Protein AF-A0A953K4L0-F1 (afdb_monomer)

Solvent-accessible surface area (backbone atoms only — not comparable to full-atom values): 3710 Å² total; per-residue (Å²): 129,53,62,85,36,67,72,41,46,52,7,21,58,70,73,70,49,75,47,90,61,42,43,68,67,63,49,53,56,50,51,54,53,54,55,53,52,56,53,56,62,71,73,45,83,75,79,75,80,81,79,75,83,80,82,82,86,130

Foldseek 3Di:
DALPPCVALNVCVNVVHDDPNRHPVVVVVVVVVVVVVVVVVVPDDDPDDPDDDDDDDD

Structure (mmCIF, N/CA/C/O backbone):
data_AF-A0A953K4L0-F1
#
_entry.id   AF-A0A953K4L0-F1
#
loop_
_atom_site.group_PDB
_atom_site.id
_atom_site.type_symbol
_atom_site.label_atom_id
_atom_site.label_alt_id
_atom_site.label_comp_id
_atom_site.label_asym_id
_atom_site.label_entity_id
_atom_site.label_seq_id
_atom_site.pdbx_PDB_ins_code
_atom_site.Cartn_x
_atom_site.Cartn_y
_atom_site.Cartn_z
_atom_site.occupancy
_atom_site.B_iso_or_equiv
_atom_site.auth_seq_id
_atom_site.auth_comp_id
_atom_site.auth_asym_id
_atom_site.auth_atom_id
_atom_site.pdbx_PDB_model_num
ATOM 1 N N . MET A 1 1 ? -0.857 -3.454 -16.342 1.00 76.00 1 MET A N 1
ATOM 2 C CA . MET A 1 1 ? 0.605 -3.379 -16.097 1.00 76.00 1 MET A CA 1
ATOM 3 C C . MET A 1 1 ? 1.067 -4.569 -15.256 1.00 76.00 1 MET A C 1
ATOM 5 O O . MET A 1 1 ? 0.471 -4.852 -14.217 1.00 76.00 1 MET A O 1
ATOM 9 N N . GLY A 1 2 ? 2.061 -5.317 -15.745 1.00 92.38 2 GLY A N 1
ATOM 10 C CA . GLY A 1 2 ? 2.555 -6.562 -15.138 1.00 92.38 2 GLY A CA 1
ATOM 11 C C . GLY A 1 2 ? 3.546 -6.355 -13.985 1.00 92.38 2 GLY A C 1
ATOM 12 O O . GLY A 1 2 ? 3.772 -5.236 -13.533 1.00 92.38 2 GLY A O 1
ATOM 13 N N . ARG A 1 3 ? 4.158 -7.446 -13.501 1.00 94.38 3 ARG A N 1
ATOM 14 C CA . ARG A 1 3 ? 5.196 -7.386 -12.448 1.00 94.38 3 ARG A CA 1
ATOM 15 C C . ARG A 1 3 ? 6.501 -6.737 -12.940 1.00 94.38 3 ARG A C 1
ATOM 17 O O . ARG A 1 3 ? 7.203 -6.136 -12.137 1.00 94.38 3 ARG A O 1
ATOM 24 N N . GLY A 1 4 ? 6.785 -6.814 -14.244 1.00 95.44 4 GLY A N 1
ATOM 25 C CA . GLY A 1 4 ? 7.977 -6.217 -14.861 1.00 95.44 4 GLY A CA 1
ATOM 26 C C . GLY A 1 4 ? 7.938 -4.689 -14.975 1.00 95.44 4 GLY A C 1
ATOM 27 O O . GLY A 1 4 ? 8.982 -4.049 -15.081 1.00 95.44 4 GLY A O 1
ATOM 28 N N . ASP A 1 5 ? 6.754 -4.076 -14.888 1.00 95.75 5 ASP A N 1
ATOM 29 C CA . ASP A 1 5 ? 6.627 -2.621 -14.941 1.00 95.75 5 ASP A CA 1
ATOM 30 C C . ASP A 1 5 ? 6.950 -1.988 -13.581 1.00 95.75 5 ASP A C 1
ATOM 32 O O . ASP A 1 5 ? 6.102 -1.904 -12.683 1.00 95.75 5 ASP A O 1
ATOM 36 N N . LYS A 1 6 ? 8.179 -1.475 -13.469 1.00 94.38 6 LYS A N 1
ATOM 37 C CA . LYS A 1 6 ? 8.750 -0.852 -12.264 1.00 94.38 6 LYS A CA 1
ATOM 38 C C . LYS A 1 6 ? 8.081 0.472 -11.863 1.00 94.38 6 LYS A C 1
ATOM 40 O O . LYS A 1 6 ? 8.329 0.936 -10.744 1.00 94.38 6 LYS A O 1
ATOM 45 N N . LYS A 1 7 ? 7.279 1.095 -12.733 1.00 94.38 7 LYS A N 1
ATOM 46 C CA . LYS A 1 7 ? 6.537 2.334 -12.436 1.00 94.38 7 LYS A CA 1
ATOM 47 C C . LYS A 1 7 ? 5.144 2.029 -11.889 1.00 94.38 7 LYS A C 1
ATOM 49 O O . LYS A 1 7 ? 4.655 2.761 -11.027 1.00 94.38 7 LYS A O 1
ATOM 54 N N . SER A 1 8 ? 4.543 0.919 -12.313 1.00 96.12 8 SER A N 1
ATOM 55 C CA . SER A 1 8 ? 3.246 0.475 -11.805 1.00 96.12 8 SER A CA 1
ATOM 56 C C . SER A 1 8 ? 3.277 0.087 -10.323 1.00 96.12 8 SER A C 1
ATOM 58 O O . SER A 1 8 ? 4.291 -0.348 -9.768 1.00 96.12 8 SER A O 1
ATOM 60 N N . LYS A 1 9 ? 2.109 0.142 -9.674 1.00 95.75 9 LYS A N 1
ATOM 61 C CA . LYS A 1 9 ? 1.939 -0.358 -8.303 1.00 95.75 9 LYS A CA 1
ATOM 62 C C . LYS A 1 9 ? 2.334 -1.837 -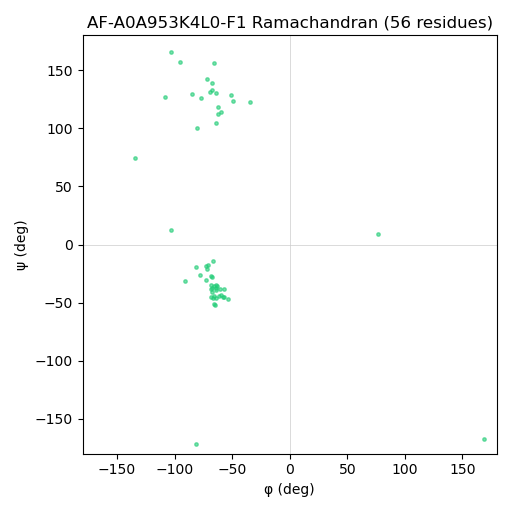8.179 1.00 95.75 9 LYS A C 1
ATOM 64 O O . LYS A 1 9 ? 2.940 -2.213 -7.179 1.00 95.75 9 LYS A O 1
ATOM 69 N N . LYS A 1 10 ? 2.026 -2.663 -9.190 1.00 96.75 10 LYS A N 1
ATOM 70 C CA . LYS A 1 10 ? 2.302 -4.111 -9.188 1.00 96.75 10 LYS A CA 1
ATOM 71 C C . LYS A 1 10 ? 3.802 -4.402 -9.250 1.00 96.75 10 LYS A C 1
ATOM 73 O O . LYS A 1 10 ? 4.287 -5.188 -8.439 1.00 96.75 10 LYS A O 1
ATOM 78 N N . GLY A 1 11 ? 4.553 -3.726 -10.118 1.00 97.50 11 GLY A N 1
ATOM 79 C CA . GLY A 1 11 ? 6.009 -3.893 -10.159 1.00 97.50 11 GLY A CA 1
ATOM 80 C C . GLY A 1 11 ? 6.734 -3.256 -8.974 1.00 97.50 11 GLY A C 1
ATOM 81 O O . GLY A 1 11 ? 7.721 -3.810 -8.498 1.00 97.50 11 GLY A O 1
ATOM 82 N N . LYS A 1 12 ? 6.212 -2.166 -8.391 1.00 96.25 12 LYS A N 1
ATOM 83 C CA . LYS A 1 12 ? 6.718 -1.636 -7.107 1.00 96.25 12 LYS A CA 1
ATOM 84 C C . LYS A 1 12 ? 6.520 -2.618 -5.945 1.00 96.25 12 LYS A C 1
ATOM 86 O O . LYS A 1 12 ? 7.371 -2.687 -5.059 1.00 96.25 12 LYS A O 1
ATOM 91 N N . ILE A 1 13 ? 5.417 -3.373 -5.931 1.00 95.81 13 ILE A N 1
ATOM 92 C CA . ILE A 1 13 ? 5.201 -4.460 -4.962 1.00 95.81 13 ILE A CA 1
ATOM 93 C C . ILE A 1 13 ? 6.234 -5.563 -5.182 1.00 95.81 13 ILE A C 1
ATOM 95 O O . ILE A 1 13 ? 6.947 -5.891 -4.242 1.00 95.81 13 ILE A O 1
ATOM 99 N N . TRP A 1 14 ? 6.361 -6.054 -6.417 1.00 97.12 14 TRP A N 1
ATOM 100 C CA . TRP A 1 14 ? 7.270 -7.152 -6.754 1.00 97.12 14 TRP A CA 1
ATOM 101 C C . TRP A 1 14 ? 8.745 -6.818 -6.480 1.00 97.12 14 TRP A C 1
ATOM 103 O O . TRP A 1 14 ? 9.434 -7.602 -5.844 1.00 97.12 14 TRP A O 1
ATOM 113 N N . LYS A 1 15 ? 9.207 -5.616 -6.854 1.00 96.44 15 LYS A N 1
ATOM 114 C CA . LYS A 1 15 ? 10.573 -5.142 -6.559 1.00 96.44 15 LYS A CA 1
ATOM 115 C C . LYS A 1 15 ? 10.796 -4.829 -5.067 1.00 96.44 15 LYS A C 1
ATOM 117 O O . LYS A 1 15 ? 11.927 -4.638 -4.645 1.00 96.44 15 LYS A O 1
ATOM 122 N N . GLY A 1 16 ? 9.739 -4.652 -4.273 1.00 95.56 16 GLY A N 1
ATOM 123 C CA . GLY A 1 16 ? 9.873 -4.209 -2.878 1.00 95.56 16 GLY A CA 1
ATOM 124 C C . GLY A 1 16 ? 10.168 -2.710 -2.700 1.00 95.56 16 GLY A C 1
ATOM 125 O O . GLY A 1 16 ? 10.420 -2.261 -1.586 1.00 95.56 16 GLY A O 1
ATOM 126 N N . SER A 1 17 ? 10.092 -1.902 -3.763 1.00 97.00 17 SER A N 1
ATOM 127 C CA . SER A 1 17 ? 10.401 -0.462 -3.702 1.00 97.00 17 SER A CA 1
ATOM 128 C C . SER A 1 17 ? 9.161 0.415 -3.502 1.00 97.00 17 SER A C 1
ATOM 130 O O . SER A 1 17 ? 8.040 0.031 -3.839 1.00 97.00 17 SER A O 1
ATOM 132 N N . TYR A 1 18 ? 9.369 1.624 -2.982 1.00 96.62 18 TYR A N 1
ATOM 133 C CA . TYR A 1 18 ? 8.328 2.642 -2.822 1.00 96.62 18 TYR A CA 1
ATOM 134 C C . TYR A 1 18 ? 8.446 3.726 -3.906 1.00 96.62 18 TYR A C 1
ATOM 136 O O . TYR A 1 18 ? 9.422 3.789 -4.658 1.00 96.62 18 TYR A O 1
ATOM 144 N N . GLY A 1 19 ? 7.403 4.538 -4.050 1.00 95.69 19 GLY A N 1
ATOM 145 C CA . GLY A 1 19 ? 7.346 5.652 -5.000 1.00 95.69 19 GLY A CA 1
ATOM 146 C C . GLY A 1 19 ? 5.929 6.204 -5.109 1.00 95.69 19 GLY A C 1
ATOM 147 O O . GLY A 1 19 ? 5.064 5.829 -4.317 1.00 95.69 19 GLY A O 1
ATOM 148 N N . VAL A 1 20 ? 5.664 7.035 -6.119 1.00 95.50 20 VAL A N 1
ATOM 149 C CA . VAL A 1 20 ? 4.343 7.662 -6.326 1.00 95.50 20 VAL A CA 1
ATOM 150 C C . VAL A 1 20 ? 3.216 6.618 -6.359 1.00 95.50 20 VAL A C 1
ATOM 152 O O . VAL A 1 20 ? 2.238 6.733 -5.620 1.00 95.50 20 VAL A O 1
ATOM 155 N N . ALA A 1 21 ? 3.398 5.530 -7.117 1.00 94.25 21 ALA A N 1
ATOM 156 C CA . ALA A 1 21 ? 2.410 4.454 -7.243 1.00 94.25 21 ALA A CA 1
ATOM 157 C C . ALA A 1 21 ? 2.266 3.556 -5.988 1.00 94.25 21 ALA A C 1
ATOM 159 O O . ALA A 1 21 ? 1.235 2.901 -5.810 1.00 94.25 21 ALA A O 1
ATOM 160 N N . ARG A 1 22 ? 3.273 3.511 -5.099 1.00 94.69 22 ARG A N 1
ATOM 161 C CA . ARG A 1 22 ? 3.276 2.739 -3.837 1.00 94.69 22 ARG A CA 1
ATOM 162 C C . ARG A 1 22 ? 3.801 3.624 -2.701 1.00 94.69 22 ARG A C 1
ATOM 164 O O . ARG A 1 22 ? 4.936 3.471 -2.260 1.00 94.69 22 ARG A O 1
ATOM 171 N N . ASN A 1 23 ? 2.979 4.570 -2.249 1.00 96.25 23 ASN A N 1
ATOM 172 C CA . ASN A 1 23 ? 3.364 5.547 -1.227 1.00 96.25 23 ASN A CA 1
ATOM 173 C C . ASN A 1 23 ? 3.171 4.997 0.205 1.00 96.25 23 ASN A C 1
ATOM 175 O O . ASN A 1 23 ? 2.088 4.520 0.553 1.00 96.25 23 ASN A O 1
ATOM 179 N N . ARG A 1 24 ? 4.210 5.105 1.049 1.00 94.88 24 ARG A N 1
ATOM 180 C CA . ARG A 1 24 ? 4.218 4.639 2.449 1.00 94.88 24 ARG A CA 1
ATOM 181 C C . ARG A 1 24 ? 3.140 5.300 3.310 1.00 94.88 24 ARG A C 1
ATOM 183 O O . ARG A 1 24 ? 2.473 4.597 4.067 1.00 94.88 24 ARG A O 1
ATOM 190 N N . THR A 1 25 ? 2.945 6.613 3.198 1.00 95.38 25 THR A N 1
ATOM 191 C CA . THR A 1 25 ? 2.001 7.356 4.055 1.00 95.38 25 THR A CA 1
ATOM 192 C C . THR A 1 25 ? 0.564 6.936 3.764 1.00 95.38 25 THR A C 1
ATOM 194 O O . THR A 1 25 ? -0.178 6.576 4.678 1.00 95.38 25 THR A O 1
ATOM 197 N N . LYS A 1 26 ? 0.205 6.847 2.477 1.00 93.75 26 LYS A N 1
ATOM 198 C CA . LYS A 1 26 ? -1.110 6.366 2.025 1.00 93.75 26 LYS A CA 1
ATOM 199 C C . LYS A 1 26 ? -1.374 4.923 2.460 1.00 93.75 26 LYS A C 1
ATOM 201 O O . LYS A 1 26 ? -2.498 4.602 2.841 1.00 93.75 26 LYS A O 1
ATOM 206 N N . ILE A 1 27 ? -0.354 4.059 2.434 1.00 94.00 27 ILE A N 1
ATOM 207 C CA . ILE A 1 27 ? -0.473 2.672 2.907 1.00 94.00 27 ILE A CA 1
ATOM 208 C C . ILE A 1 27 ? -0.727 2.641 4.415 1.00 94.00 27 ILE A C 1
ATOM 210 O O . ILE A 1 27 ? -1.709 2.033 4.832 1.00 94.00 27 ILE A O 1
ATOM 214 N N . LYS A 1 28 ? 0.080 3.343 5.222 1.00 94.25 28 LYS A N 1
ATOM 215 C CA . LYS A 1 28 ? -0.119 3.419 6.680 1.00 94.25 28 LYS A CA 1
ATOM 216 C C . LYS A 1 28 ? -1.513 3.952 7.032 1.00 94.25 28 LYS A C 1
ATOM 218 O O . LYS A 1 28 ? -2.207 3.353 7.847 1.00 94.25 28 LYS A O 1
ATOM 223 N N . ALA A 1 29 ? -1.965 5.014 6.366 1.00 94.50 29 ALA A N 1
ATOM 224 C CA . ALA A 1 29 ? -3.302 5.573 6.568 1.00 94.50 29 ALA A CA 1
ATOM 225 C C . ALA A 1 29 ? -4.424 4.597 6.170 1.00 94.50 29 ALA A C 1
ATOM 227 O O . ALA A 1 29 ? -5.461 4.536 6.830 1.00 94.50 29 ALA A O 1
ATOM 228 N N . ARG A 1 30 ? -4.243 3.822 5.092 1.00 91.5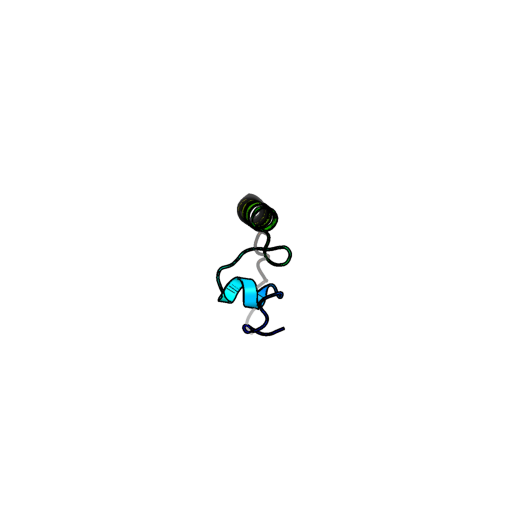0 30 ARG A N 1
ATOM 229 C CA . ARG A 1 30 ? -5.203 2.780 4.696 1.00 91.50 30 ARG A CA 1
ATOM 230 C C . ARG A 1 30 ? -5.237 1.632 5.706 1.00 91.50 30 ARG A C 1
ATOM 232 O O . ARG A 1 30 ? -6.325 1.157 6.005 1.00 91.50 30 ARG A O 1
ATOM 239 N N . LEU A 1 31 ? -4.085 1.213 6.229 1.00 91.44 31 LEU A N 1
ATOM 240 C CA . LEU A 1 31 ? -4.000 0.160 7.244 1.00 91.44 31 LEU A CA 1
ATOM 241 C C . LEU A 1 31 ? -4.690 0.584 8.547 1.00 91.44 31 LEU A C 1
ATOM 243 O O . LEU A 1 31 ? -5.530 -0.165 9.032 1.00 91.44 31 LEU A O 1
ATOM 247 N N . LYS A 1 32 ? -4.447 1.813 9.030 1.00 91.00 32 LYS A N 1
ATOM 248 C CA . LYS A 1 32 ? -5.156 2.383 10.194 1.00 91.00 32 LYS A CA 1
ATOM 249 C C . LYS A 1 32 ? -6.677 2.425 9.992 1.00 91.00 32 LYS A C 1
ATOM 251 O O . LYS A 1 32 ? -7.437 2.012 10.855 1.00 91.00 32 LYS A O 1
ATOM 256 N N . ARG A 1 33 ? -7.145 2.873 8.820 1.00 89.19 33 ARG A N 1
ATOM 257 C CA . ARG A 1 33 ? -8.589 2.878 8.513 1.00 89.19 33 ARG A CA 1
ATOM 258 C C . ARG A 1 33 ? -9.184 1.472 8.463 1.00 89.19 33 ARG A C 1
ATOM 260 O O . ARG A 1 33 ? -10.308 1.272 8.910 1.00 89.19 33 ARG A O 1
ATOM 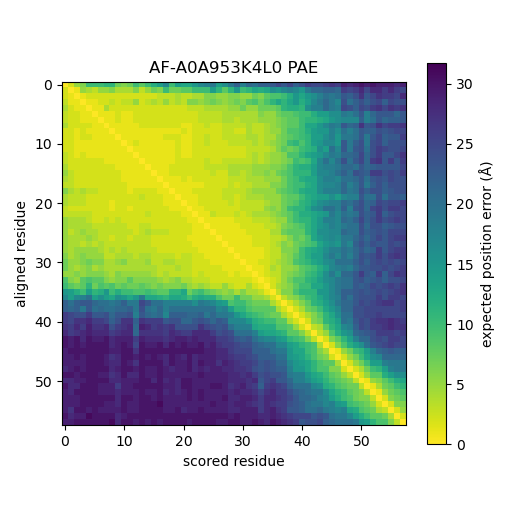267 N N . ALA A 1 34 ? -8.453 0.506 7.909 1.00 87.00 34 ALA A N 1
ATOM 268 C CA . ALA A 1 34 ? -8.906 -0.877 7.840 1.00 87.00 34 ALA A CA 1
ATOM 269 C C . ALA A 1 34 ? -8.987 -1.529 9.229 1.00 87.00 34 ALA A C 1
ATOM 271 O O . ALA A 1 34 ? -9.934 -2.273 9.475 1.00 87.00 34 ALA A O 1
ATOM 272 N N . SER A 1 35 ? -8.05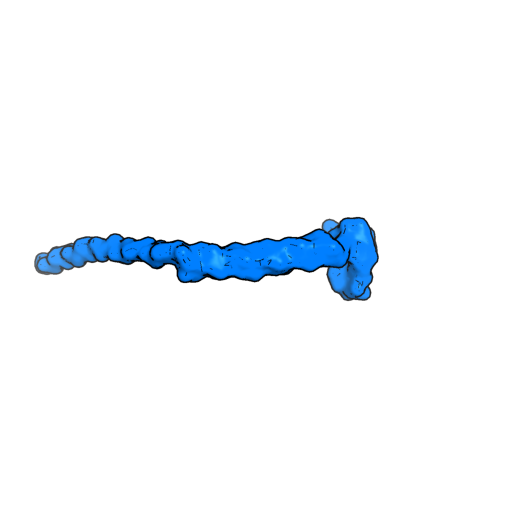3 -1.230 10.140 1.00 82.69 35 SER A N 1
ATOM 273 C CA . SER A 1 35 ? -8.129 -1.712 11.524 1.00 82.69 35 SER A CA 1
ATOM 274 C C . SER A 1 35 ? -9.316 -1.103 12.272 1.00 82.69 35 SER A C 1
ATOM 276 O O . SER A 1 35 ? -10.073 -1.844 12.890 1.00 82.6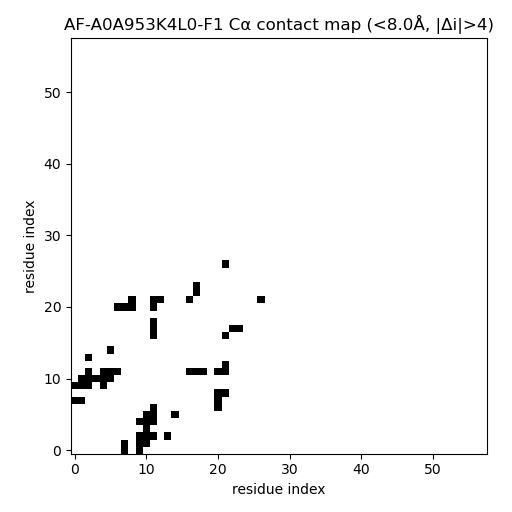9 35 SER A O 1
ATOM 278 N N . SER A 1 36 ? -9.560 0.205 12.143 1.00 74.56 36 SER A N 1
ATOM 279 C CA . SER A 1 36 ? -10.708 0.858 12.796 1.00 74.56 36 SER A CA 1
ATOM 280 C C . SER A 1 36 ? -12.060 0.373 12.258 1.00 74.56 36 SER A C 1
ATOM 282 O O . SER A 1 36 ? -13.002 0.206 13.026 1.00 74.56 36 SER A O 1
ATOM 284 N N . LYS A 1 37 ? -12.166 0.075 10.953 1.00 69.44 37 LYS A N 1
ATOM 285 C CA . LYS A 1 37 ? -13.406 -0.463 10.363 1.00 69.44 37 LYS A CA 1
ATOM 286 C C . LYS A 1 37 ? -13.790 -1.837 10.909 1.00 69.44 37 LYS A C 1
ATOM 288 O O . LYS A 1 37 ? -14.976 -2.106 11.043 1.00 69.44 37 LYS A O 1
ATOM 293 N N . LYS A 1 38 ? -12.820 -2.699 11.230 1.00 59.22 38 LYS A N 1
ATOM 294 C CA . LYS A 1 38 ? -13.117 -4.011 11.827 1.00 59.22 38 LYS A CA 1
ATOM 295 C C . LYS A 1 38 ? -13.678 -3.884 13.244 1.00 59.22 38 LYS A C 1
ATOM 297 O O . LYS A 1 38 ? -14.564 -4.646 13.603 1.00 59.22 38 LYS A O 1
ATOM 302 N N . VAL A 1 39 ? -13.219 -2.891 14.005 1.00 56.84 39 VAL A N 1
ATOM 303 C CA . VAL A 1 39 ? -13.750 -2.600 15.347 1.00 56.84 39 VAL A CA 1
ATOM 304 C C . VAL A 1 39 ? -15.181 -2.058 15.264 1.00 56.84 39 VAL A C 1
ATOM 306 O O . VAL A 1 39 ? -16.035 -2.477 16.032 1.00 56.84 39 VAL A O 1
ATOM 309 N N . ALA A 1 40 ? -15.485 -1.220 14.269 1.00 54.47 40 ALA A N 1
ATOM 310 C CA . ALA A 1 40 ? -16.840 -0.700 14.065 1.00 54.47 40 ALA A CA 1
ATOM 311 C C . ALA A 1 40 ? -17.867 -1.773 13.644 1.00 54.47 40 ALA A C 1
ATOM 313 O O . ALA A 1 40 ? -19.043 -1.634 13.953 1.00 54.47 40 ALA A O 1
ATOM 314 N N . VAL A 1 41 ? -17.444 -2.852 12.971 1.00 54.12 41 VAL A N 1
ATOM 315 C CA . VAL A 1 41 ? -18.330 -3.990 12.641 1.00 54.12 41 VAL A CA 1
ATOM 316 C C . VAL A 1 41 ? -18.557 -4.906 13.850 1.00 54.12 41 VAL A C 1
ATOM 318 O O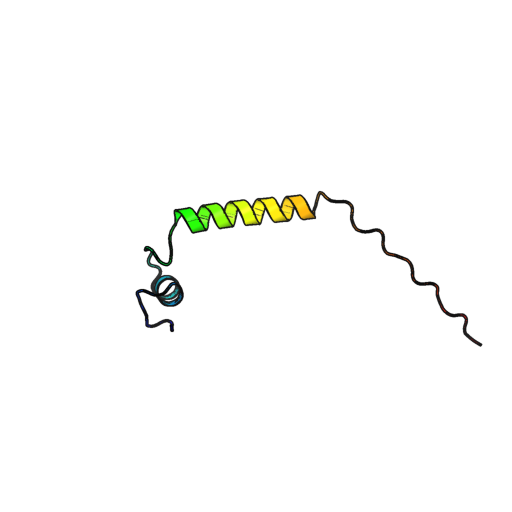 . VAL A 1 41 ? -19.596 -5.545 13.936 1.00 54.12 41 VAL A O 1
ATOM 321 N N . ALA A 1 42 ? -17.621 -4.952 14.802 1.00 53.81 42 ALA A N 1
ATOM 322 C CA . ALA A 1 42 ? -17.779 -5.714 16.042 1.00 53.81 42 ALA A CA 1
ATOM 323 C C . ALA A 1 42 ? -18.607 -4.975 17.112 1.00 53.81 42 ALA A C 1
ATOM 325 O O . ALA A 1 42 ? -19.111 -5.611 18.031 1.00 53.81 42 ALA A O 1
ATOM 326 N N . ALA A 1 43 ? -18.752 -3.651 16.996 1.00 55.97 43 ALA A N 1
ATOM 327 C CA . ALA A 1 43 ? -19.474 -2.801 17.948 1.00 55.97 43 ALA A CA 1
ATOM 328 C C . ALA A 1 43 ? -20.872 -2.359 17.463 1.00 55.97 43 ALA A C 1
ATOM 330 O O . ALA A 1 43 ? -21.467 -1.458 18.047 1.00 55.97 43 ALA A O 1
ATOM 331 N N . GLY A 1 44 ? -21.392 -2.963 16.390 1.00 50.19 44 GLY A N 1
ATOM 332 C CA . GLY A 1 44 ? -22.778 -2.800 15.954 1.00 50.19 44 GLY A CA 1
ATOM 333 C C . GLY A 1 44 ? -23.542 -4.088 16.223 1.00 50.19 44 GLY A C 1
ATOM 334 O O . GLY A 1 44 ? -23.074 -5.150 15.817 1.00 50.19 44 GLY A O 1
ATOM 335 N N . GLU A 1 45 ? -24.676 -3.994 16.922 1.00 54.12 45 GLU A N 1
ATOM 336 C CA . GLU A 1 45 ? -25.597 -5.103 17.191 1.00 54.12 45 GLU A CA 1
ATOM 337 C C . GLU A 1 45 ? -25.663 -6.089 16.019 1.00 54.12 45 GLU A C 1
ATOM 339 O O . GLU A 1 45 ? -25.988 -5.725 14.886 1.00 54.12 45 GLU A O 1
ATOM 344 N N . ALA A 1 46 ? -25.359 -7.357 16.307 1.00 60.31 46 ALA A N 1
ATOM 345 C CA . ALA A 1 46 ? -25.573 -8.441 15.367 1.00 60.31 46 ALA A CA 1
ATOM 346 C C . ALA A 1 46 ? -27.026 -8.370 14.859 1.00 60.31 46 ALA A C 1
ATOM 348 O O . ALA A 1 46 ? -27.945 -8.306 15.685 1.00 60.31 46 ALA A O 1
ATOM 349 N N . PRO A 1 47 ? -27.278 -8.382 13.535 1.00 61.16 47 PRO A N 1
ATOM 350 C CA . PRO A 1 47 ? -28.643 -8.406 13.040 1.00 61.16 47 PRO A CA 1
ATOM 351 C C . PRO A 1 47 ? -29.311 -9.674 13.574 1.00 61.16 47 PRO A C 1
ATOM 353 O O . PRO A 1 47 ? -28.895 -10.788 13.247 1.00 61.16 47 PRO A O 1
ATOM 356 N N . LYS A 1 48 ? -30.321 -9.499 14.438 1.00 66.25 48 LYS A N 1
ATOM 357 C CA . LYS A 1 48 ? -31.108 -10.601 15.003 1.00 66.25 48 LYS A CA 1
ATOM 358 C C . LYS A 1 48 ? -31.549 -11.515 13.855 1.00 66.25 48 LYS A C 1
ATOM 360 O O . LYS A 1 48 ? -32.189 -11.024 12.918 1.00 66.25 48 LYS A O 1
ATOM 365 N N . PRO A 1 49 ? -31.229 -12.821 13.888 1.00 67.19 49 PRO A N 1
ATOM 366 C CA . PRO A 1 49 ? -31.627 -13.720 12.820 1.00 67.19 49 PRO A CA 1
ATOM 367 C C . PRO A 1 49 ? -33.156 -13.764 12.758 1.00 67.19 49 PRO A C 1
ATOM 369 O O . PRO A 1 49 ? -33.819 -14.159 13.720 1.00 67.19 49 PRO A O 1
ATOM 372 N N . LYS A 1 50 ? -33.726 -13.351 11.619 1.00 69.75 50 LYS A N 1
ATOM 373 C CA . LYS A 1 50 ? -35.141 -13.578 11.317 1.00 69.75 50 LYS A CA 1
ATOM 374 C C . LYS A 1 50 ? -35.343 -15.089 11.226 1.00 69.75 50 LYS A C 1
ATOM 376 O O . LYS A 1 50 ? -34.914 -15.717 10.262 1.00 69.75 50 LYS A O 1
ATOM 381 N N . ARG A 1 51 ? -35.955 -15.680 12.255 1.00 65.31 51 ARG A N 1
ATOM 382 C CA . ARG A 1 51 ? -36.353 -17.091 12.241 1.00 65.31 51 ARG A CA 1
ATOM 383 C C . ARG A 1 51 ? -37.375 -17.279 11.119 1.00 65.31 51 ARG A C 1
ATOM 385 O O . ARG A 1 51 ? -38.473 -16.740 11.196 1.00 65.31 51 ARG A O 1
ATOM 392 N N . ALA A 1 52 ? -37.002 -18.012 10.073 1.00 70.06 52 ALA A N 1
ATO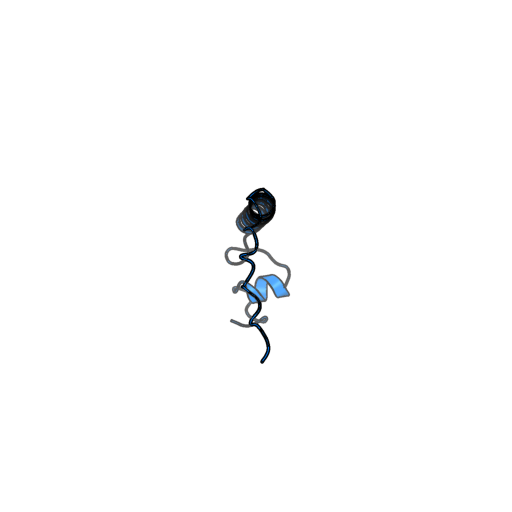M 393 C CA . ALA A 1 52 ? -37.959 -18.471 9.077 1.00 70.06 52 ALA A CA 1
ATOM 394 C C . ALA A 1 52 ? -38.900 -19.498 9.730 1.00 70.06 52 ALA A C 1
ATOM 396 O O . ALA A 1 52 ? -38.443 -20.393 10.446 1.00 70.06 52 ALA A O 1
ATOM 397 N N . ALA A 1 53 ? -40.209 -19.352 9.512 1.00 68.88 53 ALA A N 1
ATOM 398 C CA . ALA A 1 53 ? -41.202 -20.309 9.986 1.00 68.88 53 ALA A CA 1
ATOM 399 C C . ALA A 1 53 ? -40.981 -21.672 9.307 1.00 68.88 53 ALA A C 1
ATOM 401 O O . ALA A 1 53 ? -40.830 -21.745 8.085 1.00 68.88 53 ALA A O 1
ATOM 402 N N . ARG A 1 54 ? -40.941 -22.754 10.095 1.00 71.62 54 ARG A N 1
ATOM 403 C CA . ARG A 1 54 ? -40.859 -24.121 9.560 1.00 71.62 54 ARG A CA 1
ATOM 404 C C . ARG A 1 54 ? -42.184 -24.470 8.878 1.00 71.62 54 ARG A C 1
ATOM 406 O O . ARG A 1 54 ? -43.243 -24.251 9.462 1.00 71.62 54 ARG A O 1
ATOM 413 N N . LYS A 1 55 ? -42.124 -25.004 7.655 1.00 66.38 55 LYS A N 1
ATOM 414 C CA . LYS A 1 55 ? -43.298 -25.584 6.988 1.00 66.38 55 LYS A CA 1
ATOM 415 C C . LYS A 1 55 ? -43.724 -26.851 7.737 1.00 66.38 55 LYS A C 1
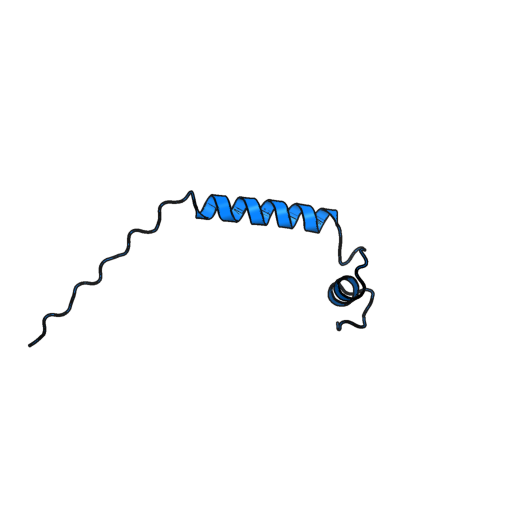ATOM 417 O O . LYS A 1 55 ? -42.870 -27.620 8.167 1.00 66.38 55 LYS A O 1
ATOM 422 N N . LYS A 1 56 ? -45.035 -27.027 7.906 1.00 61.31 56 LYS A N 1
ATOM 423 C CA . LYS A 1 56 ? -45.651 -28.245 8.441 1.00 61.31 56 LYS A CA 1
ATOM 424 C C . LYS A 1 56 ? -45.658 -29.298 7.327 1.00 61.31 56 LYS A C 1
ATOM 426 O O . LYS A 1 56 ? -46.105 -28.984 6.226 1.00 61.31 56 LYS A O 1
ATOM 431 N N . GLU A 1 57 ? -45.115 -30.480 7.599 1.00 57.16 57 GLU A N 1
ATOM 432 C CA . GLU A 1 57 ? -45.227 -31.650 6.717 1.00 57.16 57 GLU A CA 1
ATOM 433 C C . GLU A 1 57 ? -46.667 -32.188 6.767 1.00 57.16 57 GLU A C 1
ATOM 435 O O . GLU A 1 57 ? -47.316 -32.118 7.818 1.00 57.16 57 GLU A O 1
ATOM 440 N N . ALA A 1 58 ? -47.160 -32.640 5.613 1.00 53.09 58 ALA A N 1
ATOM 441 C CA . ALA A 1 58 ? -48.409 -33.378 5.447 1.00 53.09 58 ALA A CA 1
ATOM 442 C C . ALA A 1 58 ? -48.070 -34.842 5.167 1.00 53.09 58 ALA A C 1
ATOM 444 O O . ALA A 1 58 ? -47.068 -35.058 4.444 1.00 53.09 58 ALA A O 1
#

Radius of gyration: 22.43 Å; Cα contacts (8 Å, |Δi|>4): 31; chains: 1; bounding box: 59×41×34 Å

Nearest PDB structures (foldseek):
  6nd6-assembly1_1u  TM=9.470E-01  e=7.256E-02  Thermus thermophilus HB8

Secondary structure (DSSP, 8-state):
--TT-SSSHHHHHHHT--BTTB-HHHHHHHHHHHHHHHHHHHSS-------PPPPPP-

Mean predicted aligned error: 13.54 Å

Sequence (58 aa):
MGRGDKKSKKGKIWKGSYGVARNRTKIKARLKRASSKKVAVAAGEAPKPKRAARKKEA

pLDDT: mean 81.0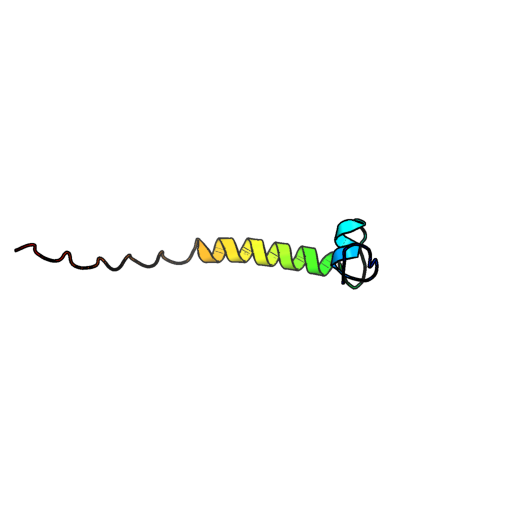5, std 16.55, range [50.19, 97.5]